Protein AF-A0A925JDR3-F1 (afdb_monomer_lite)

Sequence (86 aa):
MRPRDLAEFAGQQHLVGEGRILRRLIEGAGTLPSLILWGAPGTGKTTLARLLAERSGARFVPLSAVFSGVKEARAAISEAREMRRT

pLDDT: mean 88.14, std 6.61, range [59.44, 95.75]

Radius of gyration: 14.38 Å; chains: 1; bounding box: 32×36×30 Å

Secondary structure (DSSP, 8-state):
---SSSTT--S-HHHHSTT-HHHHHHHSS-PPPP-----STTSSHHHHHHHHHHHTTPPP----TTT--HHHHHHHHHHHHHHTT-

Structure (mmCIF, N/CA/C/O backbone):
data_AF-A0A925JDR3-F1
#
_entry.id   AF-A0A925JDR3-F1
#
loop_
_atom_site.group_PDB
_atom_site.id
_atom_site.type_symbol
_atom_site.label_atom_id
_atom_site.label_alt_id
_atom_site.label_comp_id
_atom_site.label_asym_id
_atom_site.label_entity_id
_atom_site.label_seq_id
_atom_site.pdbx_PDB_ins_code
_atom_site.Cartn_x
_atom_site.Cartn_y
_atom_site.Cartn_z
_atom_site.occupancy
_atom_site.B_iso_or_equiv
_atom_site.auth_seq_id
_atom_site.auth_comp_id
_atom_site.auth_asym_id
_atom_site.auth_atom_id
_atom_site.pdbx_PDB_model_num
ATOM 1 N N . MET A 1 1 ? -9.476 -1.763 -16.051 1.00 76.62 1 MET A N 1
ATOM 2 C CA . MET A 1 1 ? -9.947 -0.717 -15.111 1.00 76.62 1 MET A CA 1
ATOM 3 C C . MET A 1 1 ? -9.469 -1.086 -13.706 1.00 76.62 1 MET A C 1
ATOM 5 O O . MET A 1 1 ? -9.368 -2.279 -13.444 1.00 76.62 1 MET A O 1
ATOM 9 N N . ARG A 1 2 ? -9.103 -0.128 -12.836 1.00 87.00 2 ARG A N 1
ATOM 10 C CA . ARG A 1 2 ? -8.764 -0.444 -11.432 1.00 87.00 2 ARG A CA 1
ATOM 11 C C . ARG A 1 2 ? -10.057 -0.506 -10.600 1.00 87.00 2 ARG A C 1
ATOM 13 O O . ARG A 1 2 ? -10.854 0.416 -10.743 1.0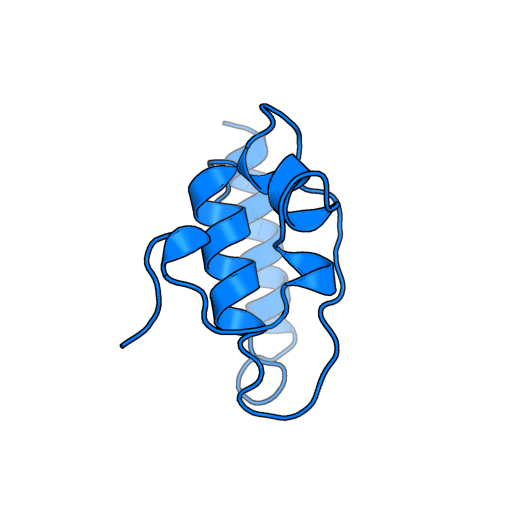0 87.00 2 ARG A O 1
ATOM 20 N N . PRO A 1 3 ? -10.248 -1.528 -9.750 1.00 90.56 3 PRO A N 1
ATOM 21 C CA . PRO A 1 3 ? -11.427 -1.653 -8.898 1.00 90.56 3 PRO A CA 1
ATOM 22 C C . PRO A 1 3 ? -11.527 -0.504 -7.893 1.00 90.56 3 PRO A C 1
ATOM 24 O O . PRO A 1 3 ? -10.500 0.009 -7.428 1.00 90.56 3 PRO A O 1
ATOM 27 N N . ARG A 1 4 ? -12.763 -0.113 -7.580 1.00 88.19 4 ARG A N 1
ATOM 28 C CA . ARG A 1 4 ? -13.152 0.949 -6.635 1.00 88.19 4 ARG A CA 1
ATOM 29 C C . ARG A 1 4 ? -13.450 0.418 -5.236 1.00 88.19 4 ARG A C 1
ATOM 31 O O . ARG A 1 4 ? -13.376 1.166 -4.269 1.00 88.19 4 ARG A O 1
ATOM 38 N N . ASP A 1 5 ? -13.734 -0.872 -5.123 1.00 86.19 5 ASP A N 1
ATOM 39 C CA . ASP A 1 5 ? -13.903 -1.574 -3.859 1.00 86.19 5 ASP A CA 1
ATOM 40 C C . ASP A 1 5 ? -13.424 -3.032 -3.962 1.00 86.19 5 ASP A C 1
ATOM 42 O O . ASP A 1 5 ? -12.952 -3.483 -5.007 1.00 86.19 5 ASP A O 1
ATOM 46 N N . LEU A 1 6 ? -13.501 -3.768 -2.849 1.00 84.62 6 LEU A N 1
ATOM 47 C CA . LEU A 1 6 ? -13.126 -5.182 -2.815 1.00 84.62 6 LEU A CA 1
ATOM 48 C C . LEU A 1 6 ? -14.066 -6.090 -3.615 1.00 84.62 6 LEU A C 1
ATOM 50 O O . LEU A 1 6 ? -13.632 -7.168 -4.009 1.00 84.62 6 LEU A O 1
ATOM 54 N N . ALA A 1 7 ? -15.326 -5.704 -3.834 1.00 84.50 7 ALA A N 1
ATOM 55 C CA . ALA A 1 7 ? -16.266 -6.516 -4.605 1.00 84.50 7 ALA A CA 1
ATOM 56 C C . ALA A 1 7 ? -15.889 -6.527 -6.095 1.00 84.50 7 ALA A C 1
ATOM 58 O O . ALA A 1 7 ? -16.064 -7.537 -6.772 1.00 84.50 7 ALA A O 1
ATOM 59 N N . GLU A 1 8 ? -15.292 -5.438 -6.584 1.00 89.19 8 GLU A N 1
ATOM 60 C CA . GLU A 1 8 ? -14.722 -5.345 -7.932 1.00 89.19 8 GLU A CA 1
ATOM 61 C C . GLU A 1 8 ? -13.322 -5.990 -8.054 1.00 89.19 8 GLU A C 1
ATOM 63 O O . GLU A 1 8 ? -12.779 -6.102 -9.159 1.00 89.19 8 GLU A O 1
ATOM 68 N N . PHE A 1 9 ? -12.692 -6.395 -6.944 1.00 89.19 9 PHE A N 1
ATOM 69 C CA . PHE A 1 9 ? -11.346 -6.967 -6.965 1.00 89.19 9 PHE A CA 1
ATOM 70 C C . PHE A 1 9 ? -11.375 -8.425 -7.443 1.00 89.19 9 PHE A C 1
ATOM 72 O O . PHE A 1 9 ? -11.788 -9.338 -6.730 1.00 89.19 9 PHE A O 1
ATOM 79 N N . ALA A 1 10 ? -10.901 -8.655 -8.668 1.00 88.81 10 ALA A N 1
ATOM 80 C CA . ALA A 1 10 ? -10.888 -9.981 -9.271 1.00 88.81 10 ALA A CA 1
ATOM 81 C C . ALA A 1 10 ? -9.810 -10.897 -8.658 1.00 88.81 10 ALA A C 1
ATOM 83 O O . ALA A 1 10 ? -8.619 -10.578 -8.646 1.00 88.81 10 ALA A O 1
ATOM 84 N N . GLY A 1 11 ? -10.230 -12.089 -8.223 1.00 87.00 11 GLY A N 1
ATOM 85 C CA . GLY A 1 11 ? -9.347 -13.126 -7.685 1.00 87.00 11 GLY A CA 1
ATOM 86 C C . GLY A 1 11 ? -8.959 -12.916 -6.217 1.00 87.00 11 GLY A C 1
ATOM 87 O O . GLY A 1 11 ? -9.568 -12.136 -5.496 1.00 87.00 11 GLY A O 1
ATOM 88 N N . GLN A 1 12 ? -7.951 -13.662 -5.750 1.00 86.94 12 GLN A N 1
ATOM 89 C CA . GLN A 1 12 ? -7.406 -13.556 -4.385 1.00 86.94 12 GLN A CA 1
ATOM 90 C C . GLN A 1 12 ? -8.438 -13.749 -3.252 1.00 86.94 12 GLN A C 1
ATOM 92 O O . GLN A 1 12 ? -8.281 -13.190 -2.169 1.00 86.94 12 GLN A O 1
ATOM 97 N N . GLN A 1 13 ? -9.47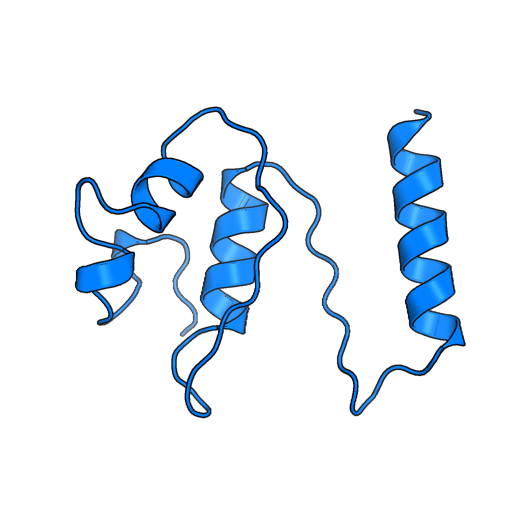6 -14.573 -3.451 1.00 88.75 13 GLN A N 1
ATOM 98 C CA . GLN A 1 13 ? -10.541 -14.806 -2.453 1.00 88.75 13 GLN A CA 1
ATOM 99 C C . GLN A 1 13 ? -10.021 -15.314 -1.097 1.00 88.75 13 GLN A C 1
ATOM 101 O O . GLN A 1 13 ? -10.611 -15.060 -0.051 1.00 88.75 13 GLN A O 1
ATOM 106 N N . HIS A 1 14 ? -8.870 -15.982 -1.081 1.00 86.88 14 HIS A N 1
ATOM 107 C CA . HIS A 1 14 ? -8.203 -16.384 0.157 1.00 86.88 14 HIS A CA 1
ATOM 108 C C . HIS A 1 14 ? -7.682 -15.192 0.988 1.00 86.88 14 HIS A C 1
ATOM 110 O O . HIS A 1 14 ? -7.498 -15.334 2.194 1.00 86.88 14 HIS A O 1
ATOM 116 N N . LEU A 1 15 ? -7.494 -14.017 0.375 1.00 87.06 15 LEU A N 1
ATOM 117 C CA . LEU A 1 15 ? -7.075 -12.772 1.026 1.00 87.06 15 LEU A CA 1
ATOM 118 C C . LEU A 1 15 ? -8.231 -11.787 1.241 1.00 87.06 15 LEU A C 1
ATOM 120 O O . LEU A 1 15 ? -8.303 -11.171 2.304 1.00 87.06 15 LEU A O 1
ATOM 124 N N . VAL A 1 16 ? -9.106 -11.622 0.240 1.00 88.06 16 VAL A N 1
ATOM 125 C CA . VAL A 1 16 ? -10.167 -10.588 0.222 1.00 88.06 16 VAL A CA 1
ATOM 126 C C . VAL A 1 16 ? -11.583 -11.134 0.407 1.00 88.06 16 VAL A C 1
ATOM 128 O O . VAL A 1 16 ? -12.536 -10.357 0.436 1.00 88.06 16 VAL A O 1
ATOM 131 N N . GLY A 1 17 ? -11.728 -12.454 0.522 1.00 87.62 17 GLY A N 1
ATOM 132 C CA . GLY A 1 17 ? -13.012 -13.094 0.776 1.00 87.62 17 GLY A CA 1
ATOM 133 C C . GLY A 1 17 ? -13.579 -12.742 2.149 1.00 87.62 17 GLY A C 1
ATOM 134 O O . GLY A 1 17 ? -12.915 -12.142 3.001 1.00 87.62 17 GLY A O 1
ATOM 135 N N . GLU A 1 18 ? -14.827 -13.135 2.371 1.00 87.31 18 GLU A N 1
ATOM 136 C CA . GLU A 1 18 ? -15.527 -12.885 3.626 1.00 87.31 18 GLU A CA 1
ATOM 137 C C . GLU A 1 18 ? -14.748 -13.432 4.835 1.00 87.31 18 GLU A C 1
ATOM 139 O O . GLU A 1 18 ? -14.140 -14.506 4.793 1.00 87.31 18 GLU A O 1
ATOM 144 N N . GLY A 1 19 ? -14.701 -12.646 5.913 1.00 85.62 19 GLY A N 1
ATOM 145 C CA . GLY A 1 19 ? -14.002 -13.013 7.146 1.00 85.62 19 GLY A CA 1
ATOM 146 C C . GLY A 1 19 ? -12.470 -13.056 7.051 1.00 85.62 19 GLY A C 1
ATOM 147 O O . GLY A 1 19 ? -11.820 -13.357 8.055 1.00 85.62 19 GLY A O 1
ATOM 148 N N . ARG A 1 20 ? -11.868 -12.749 5.894 1.00 89.31 20 ARG A N 1
ATOM 149 C CA . ARG A 1 20 ? -10.406 -12.686 5.730 1.00 89.31 20 ARG A CA 1
ATOM 150 C C . ARG A 1 20 ? -9.832 -11.379 6.262 1.00 89.31 20 ARG A C 1
ATOM 152 O O . ARG A 1 20 ? -10.528 -10.374 6.385 1.00 89.31 20 ARG A O 1
ATOM 159 N N . ILE A 1 21 ? -8.536 -11.395 6.573 1.00 84.69 21 ILE A N 1
ATOM 160 C CA . ILE A 1 21 ? -7.862 -10.278 7.246 1.00 84.69 21 ILE A CA 1
ATOM 161 C C . ILE A 1 21 ? -7.977 -8.965 6.466 1.00 84.69 21 ILE A C 1
ATOM 163 O O . ILE A 1 21 ? -8.332 -7.951 7.054 1.00 84.69 21 ILE A O 1
ATOM 167 N N . LEU A 1 22 ? -7.761 -8.974 5.146 1.00 86.38 22 LEU A N 1
ATOM 168 C CA . LEU A 1 22 ? -7.828 -7.743 4.353 1.00 86.38 22 LEU A CA 1
ATOM 169 C C . LEU A 1 22 ? -9.255 -7.217 4.222 1.00 86.38 22 LEU A C 1
ATOM 171 O O . LEU A 1 22 ? -9.458 -6.007 4.226 1.00 86.38 22 LEU A O 1
ATOM 175 N N . ARG A 1 23 ? -10.237 -8.121 4.147 1.00 87.50 23 ARG A N 1
ATOM 176 C CA . ARG A 1 23 ? -11.654 -7.758 4.162 1.00 87.50 23 ARG A CA 1
ATOM 177 C C . ARG A 1 23 ? -12.020 -7.077 5.479 1.00 87.50 23 ARG A C 1
ATOM 179 O O . ARG A 1 23 ? -12.543 -5.971 5.460 1.00 87.50 23 ARG A O 1
ATOM 186 N N . ARG A 1 24 ? -11.628 -7.667 6.612 1.00 85.50 24 ARG A N 1
ATOM 187 C CA . ARG A 1 24 ? -11.841 -7.088 7.949 1.00 85.50 24 ARG A CA 1
ATOM 188 C C . ARG A 1 24 ? -11.137 -5.746 8.146 1.00 85.50 24 ARG A C 1
ATOM 190 O O . ARG A 1 24 ? -11.695 -4.885 8.807 1.00 85.50 24 ARG A O 1
ATOM 197 N N . LEU A 1 25 ? -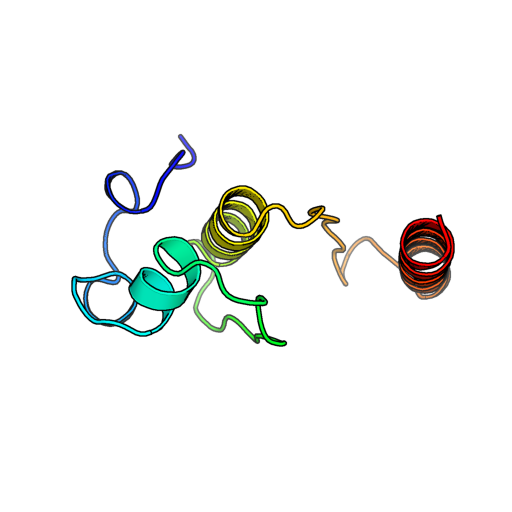9.942 -5.554 7.582 1.00 84.44 25 LEU A N 1
ATOM 198 C CA . LEU A 1 25 ? -9.239 -4.264 7.633 1.00 84.44 25 LEU A CA 1
ATOM 199 C C . LEU A 1 25 ? -9.948 -3.170 6.825 1.00 84.44 25 LEU A C 1
ATOM 201 O O . LEU A 1 25 ? -9.823 -2.000 7.159 1.00 84.44 25 LEU A O 1
ATOM 205 N N . ILE A 1 26 ? -10.663 -3.547 5.762 1.00 80.94 26 ILE A N 1
ATOM 206 C CA . ILE A 1 26 ? -11.408 -2.618 4.905 1.00 80.94 26 ILE A CA 1
ATOM 207 C C . ILE A 1 26 ? -12.805 -2.323 5.456 1.00 80.94 26 ILE A C 1
ATOM 209 O O . ILE A 1 26 ? -13.282 -1.199 5.337 1.00 80.94 26 ILE A O 1
ATOM 213 N N . GLU A 1 27 ? -13.472 -3.328 6.019 1.00 80.12 27 GLU A N 1
ATOM 214 C CA . GLU A 1 27 ? -14.832 -3.206 6.558 1.00 80.12 27 GLU A CA 1
ATOM 215 C C . GLU A 1 27 ? -14.853 -2.733 8.019 1.00 80.12 27 GLU A C 1
ATOM 217 O O . GLU A 1 27 ? -15.841 -2.156 8.468 1.00 80.12 27 GLU A O 1
ATOM 222 N N . GLY A 1 28 ? -13.785 -2.986 8.776 1.00 72.69 28 GLY A N 1
ATOM 223 C CA . GLY A 1 28 ? -13.671 -2.601 10.178 1.00 72.69 28 GLY A CA 1
ATOM 224 C C . GLY A 1 28 ? -13.252 -1.141 10.360 1.00 72.69 28 GLY A C 1
ATOM 225 O O . GLY A 1 28 ? -12.393 -0.634 9.646 1.00 72.69 28 GLY A O 1
ATOM 226 N N . ALA A 1 29 ? -13.802 -0.483 11.385 1.00 59.44 29 ALA A N 1
ATOM 227 C CA . ALA A 1 29 ? -13.430 0.868 11.821 1.00 59.44 29 ALA A CA 1
ATOM 228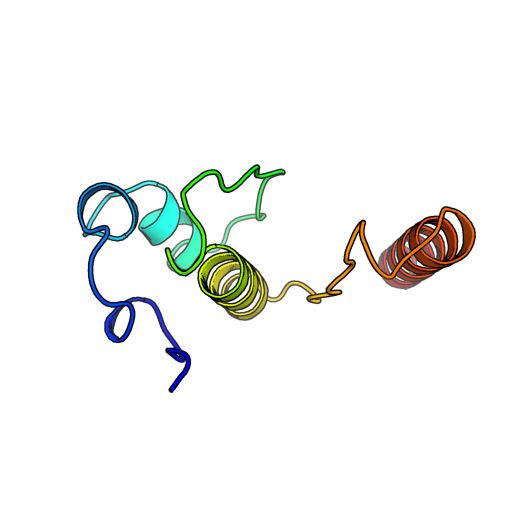 C C . ALA A 1 29 ? -12.093 0.883 12.601 1.00 59.44 29 ALA A C 1
ATOM 230 O O . ALA A 1 29 ? -12.030 1.324 13.748 1.00 59.44 29 ALA A O 1
ATOM 231 N N . GLY A 1 30 ? -11.035 0.327 12.006 1.00 63.88 30 GLY A N 1
ATOM 232 C CA . GLY A 1 30 ? -9.731 0.138 12.644 1.00 63.88 30 GLY A CA 1
ATOM 233 C C . GLY A 1 30 ? -8.596 0.917 11.982 1.00 63.88 30 GLY A C 1
ATOM 234 O O . GLY A 1 30 ? -8.677 1.347 10.834 1.00 63.88 30 GLY A O 1
ATOM 235 N N . THR A 1 31 ? -7.495 1.067 12.712 1.00 74.25 31 THR A N 1
ATOM 236 C CA . THR A 1 31 ? -6.228 1.578 12.185 1.00 74.25 31 THR A CA 1
ATOM 237 C C . THR A 1 31 ? -5.600 0.574 11.218 1.00 74.25 31 THR A C 1
ATOM 239 O O . THR A 1 31 ? -5.447 -0.605 11.535 1.00 74.25 31 THR A O 1
ATOM 242 N N . LEU A 1 32 ? -5.193 1.047 10.038 1.00 85.50 32 LEU A N 1
ATOM 243 C CA . LEU A 1 32 ? -4.452 0.243 9.068 1.00 85.50 32 LEU A CA 1
ATOM 244 C C . LEU A 1 32 ? -3.036 -0.046 9.615 1.00 85.50 32 LEU A C 1
ATOM 246 O O . LEU A 1 32 ? -2.282 0.904 9.843 1.00 85.50 32 LEU A O 1
ATOM 250 N N . PRO A 1 33 ? -2.647 -1.316 9.845 1.00 87.62 33 PRO A N 1
ATOM 251 C CA . PRO A 1 33 ? -1.304 -1.639 10.316 1.00 87.62 33 PRO A CA 1
ATOM 252 C C . PRO A 1 33 ? -0.263 -1.455 9.203 1.00 87.62 33 PRO A C 1
ATOM 254 O O . PRO A 1 33 ? -0.594 -1.327 8.023 1.00 87.62 33 PRO A O 1
ATOM 257 N N . SER A 1 34 ? 1.020 -1.509 9.564 1.00 90.06 34 SER A N 1
ATOM 258 C CA . SER A 1 34 ? 2.099 -1.641 8.579 1.00 90.06 34 SER A CA 1
ATOM 259 C C . SER A 1 34 ? 1.975 -2.972 7.835 1.00 90.06 34 SER A C 1
ATOM 261 O O . SER A 1 34 ? 1.857 -4.027 8.458 1.00 90.06 34 SER A O 1
ATOM 263 N N . LEU A 1 35 ? 2.017 -2.930 6.502 1.00 90.81 35 LEU A N 1
ATOM 264 C CA . LEU A 1 35 ? 1.778 -4.088 5.640 1.00 90.81 35 LEU A CA 1
ATOM 265 C C . LEU A 1 35 ? 2.833 -4.184 4.536 1.00 90.81 35 LEU A C 1
ATOM 267 O O . LEU A 1 35 ? 3.222 -3.180 3.942 1.00 90.81 35 LEU A O 1
ATOM 271 N N . ILE A 1 36 ? 3.228 -5.415 4.209 1.00 93.19 36 ILE A N 1
ATOM 272 C CA . ILE A 1 36 ? 3.994 -5.738 3.003 1.00 93.19 36 ILE A CA 1
ATOM 273 C C . ILE A 1 36 ? 3.106 -6.609 2.117 1.00 93.19 36 ILE A C 1
ATOM 275 O O . ILE A 1 36 ? 2.711 -7.706 2.505 1.00 93.19 36 ILE A O 1
ATOM 279 N N . LEU A 1 37 ? 2.789 -6.123 0.916 1.00 92.44 37 LEU A N 1
ATOM 280 C CA . LEU A 1 37 ? 2.056 -6.889 -0.091 1.00 92.44 37 LEU A CA 1
ATOM 281 C C . LEU A 1 37 ? 3.056 -7.529 -1.057 1.00 92.44 37 LEU A C 1
ATOM 283 O O . LEU A 1 37 ? 3.750 -6.820 -1.786 1.00 92.44 37 LEU A O 1
ATOM 287 N N . TRP A 1 38 ? 3.110 -8.859 -1.095 1.00 93.38 38 TRP A N 1
ATOM 288 C CA . TRP A 1 38 ? 4.055 -9.611 -1.924 1.00 93.38 38 TRP A CA 1
ATOM 289 C C . TRP A 1 38 ? 3.335 -10.475 -2.964 1.00 93.38 38 TRP A C 1
ATOM 291 O O . TRP A 1 38 ? 2.287 -11.055 -2.701 1.00 93.38 38 TRP A O 1
ATOM 301 N N . GLY A 1 39 ? 3.879 -10.520 -4.180 1.00 92.12 39 GLY A N 1
ATOM 302 C CA . GLY A 1 39 ? 3.350 -11.312 -5.288 1.00 92.12 39 GLY A CA 1
ATOM 303 C C . GLY A 1 39 ? 3.888 -10.853 -6.641 1.00 92.12 39 GLY A C 1
ATOM 304 O O . GLY A 1 39 ? 4.446 -9.755 -6.756 1.00 92.12 39 GLY A O 1
ATOM 305 N N . ALA A 1 40 ? 3.684 -11.676 -7.671 1.00 93.56 40 ALA A N 1
ATOM 306 C CA . ALA A 1 40 ? 4.127 -11.431 -9.045 1.00 93.56 40 ALA A CA 1
ATOM 307 C C . ALA A 1 40 ? 3.633 -10.079 -9.621 1.00 93.56 40 ALA A C 1
ATOM 309 O O . ALA A 1 40 ? 2.692 -9.474 -9.092 1.00 93.56 40 ALA A O 1
ATOM 310 N N . PRO A 1 41 ? 4.250 -9.545 -10.689 1.00 92.06 41 PRO A N 1
ATOM 311 C CA . PRO A 1 41 ? 3.750 -8.352 -11.372 1.00 92.06 41 PRO A CA 1
ATOM 312 C C . PRO A 1 41 ? 2.276 -8.516 -11.776 1.00 92.06 41 PRO A C 1
ATOM 314 O O . PRO A 1 41 ? 1.841 -9.604 -12.129 1.00 92.06 41 PRO A O 1
ATOM 317 N N . GLY A 1 42 ? 1.483 -7.447 -11.681 1.00 90.12 42 GLY A N 1
ATOM 318 C CA . GLY A 1 42 ? 0.070 -7.484 -12.086 1.00 90.12 42 GLY A CA 1
ATOM 319 C C . GLY A 1 42 ? -0.915 -8.116 -11.091 1.00 90.12 42 GLY A C 1
ATOM 320 O O . GLY A 1 42 ? -2.114 -7.968 -11.287 1.00 90.12 42 GLY A O 1
ATOM 321 N N . THR A 1 43 ? -0.477 -8.705 -9.970 1.00 92.12 43 THR A N 1
ATOM 322 C CA . THR A 1 43 ? -1.385 -9.334 -8.975 1.00 92.12 43 THR A CA 1
ATOM 323 C C . THR A 1 43 ? -2.241 -8.363 -8.146 1.00 92.12 43 THR A C 1
ATOM 325 O O . THR A 1 43 ? -2.907 -8.773 -7.201 1.00 92.12 43 THR A O 1
ATOM 328 N N . GLY A 1 44 ? -2.213 -7.064 -8.455 1.00 92.00 44 GLY A N 1
ATOM 329 C CA . GLY A 1 44 ? -3.073 -6.074 -7.802 1.00 92.00 44 GLY A CA 1
ATOM 330 C C . GLY A 1 44 ? -2.524 -5.434 -6.521 1.00 92.00 44 GLY A C 1
ATOM 331 O O . GLY A 1 44 ? -3.247 -4.661 -5.908 1.00 92.00 44 GLY A O 1
ATOM 332 N N . LYS A 1 45 ? -1.256 -5.648 -6.139 1.00 94.25 45 LYS A N 1
ATOM 333 C CA . LYS A 1 45 ? -0.635 -5.077 -4.914 1.00 94.25 45 LYS A CA 1
ATOM 334 C C . LYS A 1 45 ? -0.902 -3.577 -4.712 1.00 94.25 45 LYS A C 1
ATOM 336 O O . LYS A 1 45 ? -1.463 -3.170 -3.704 1.00 94.25 45 LYS A O 1
ATOM 341 N N . THR A 1 46 ? -0.551 -2.749 -5.697 1.00 93.06 46 THR A N 1
ATOM 342 C CA . THR A 1 46 ? -0.752 -1.290 -5.625 1.00 93.06 46 THR A CA 1
ATOM 343 C C . THR A 1 46 ? -2.231 -0.914 -5.580 1.00 93.06 46 THR A C 1
ATOM 345 O O . THR A 1 46 ? -2.609 0.058 -4.938 1.00 93.06 46 THR A O 1
ATOM 348 N N . THR A 1 47 ? -3.076 -1.694 -6.255 1.00 93.56 47 THR A N 1
ATOM 349 C CA . THR A 1 47 ? -4.526 -1.479 -6.249 1.00 93.56 47 THR A CA 1
ATOM 350 C C . THR A 1 47 ? -5.104 -1.775 -4.868 1.00 93.56 47 THR A C 1
ATOM 352 O O . THR A 1 47 ? -5.867 -0.973 -4.348 1.00 93.56 47 THR A O 1
ATOM 355 N N . LEU A 1 48 ? -4.685 -2.876 -4.250 1.00 92.12 48 LEU A N 1
ATOM 356 C CA . LEU A 1 48 ? -5.104 -3.272 -2.913 1.00 92.12 48 LEU A CA 1
ATOM 357 C C . LEU A 1 48 ? -4.639 -2.265 -1.850 1.00 92.12 48 LEU A C 1
ATOM 359 O O . LEU A 1 48 ? -5.434 -1.874 -1.005 1.00 92.12 48 LEU A O 1
ATOM 363 N N . ALA A 1 49 ? -3.394 -1.780 -1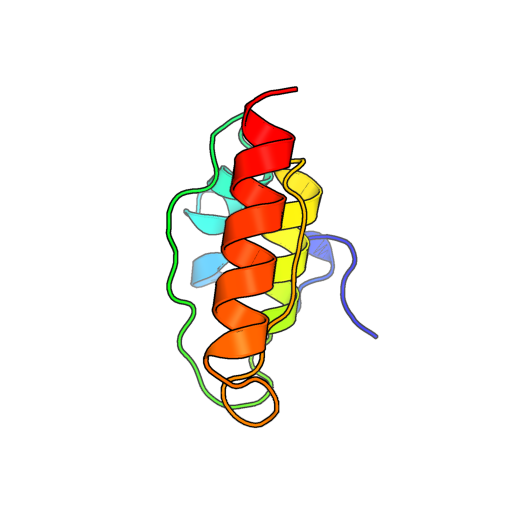.934 1.00 92.44 49 ALA A N 1
ATOM 364 C CA . ALA A 1 49 ? -2.891 -0.725 -1.049 1.00 92.44 49 ALA A CA 1
ATOM 365 C C . ALA A 1 49 ? -3.717 0.571 -1.151 1.00 92.44 49 ALA A C 1
ATOM 367 O O . ALA A 1 49 ? -4.026 1.185 -0.132 1.00 92.44 49 ALA A O 1
ATOM 368 N N . ARG A 1 50 ? -4.116 0.959 -2.371 1.00 92.00 50 ARG A N 1
ATOM 369 C CA . ARG A 1 50 ? -4.985 2.122 -2.598 1.00 92.00 50 ARG A CA 1
ATOM 370 C C . ARG A 1 50 ? -6.364 1.928 -1.966 1.00 92.00 50 ARG A C 1
ATOM 372 O O . ARG A 1 50 ? -6.824 2.809 -1.252 1.00 92.00 50 ARG A O 1
ATOM 379 N N . LEU A 1 51 ? -6.995 0.775 -2.202 1.00 90.88 51 LEU A N 1
ATOM 380 C CA . LEU A 1 51 ? -8.312 0.456 -1.639 1.00 90.88 51 LEU A CA 1
ATOM 381 C C . LEU A 1 51 ? -8.293 0.439 -0.107 1.00 90.88 51 LEU A C 1
ATOM 383 O O . LEU A 1 51 ? -9.217 0.953 0.514 1.00 90.88 51 LEU A O 1
ATOM 387 N N . LEU A 1 52 ? -7.237 -0.117 0.496 1.00 90.19 52 LEU A N 1
ATOM 388 C CA . LEU A 1 52 ? -7.043 -0.116 1.947 1.00 90.19 52 LEU A CA 1
ATOM 389 C C . LEU A 1 52 ? -6.977 1.310 2.500 1.00 90.19 52 LEU A C 1
ATOM 391 O O . LEU A 1 52 ? -7.701 1.623 3.438 1.00 90.19 52 LEU A O 1
ATOM 395 N N . ALA A 1 53 ? -6.156 2.173 1.895 1.00 90.50 53 ALA A N 1
ATOM 396 C CA . ALA A 1 53 ? -6.009 3.556 2.339 1.00 90.50 53 ALA A CA 1
ATOM 397 C C . ALA A 1 53 ? -7.314 4.356 2.198 1.00 90.50 53 ALA A C 1
ATOM 399 O O . ALA A 1 53 ? -7.729 5.017 3.147 1.00 90.50 53 ALA A O 1
ATOM 400 N N . GLU A 1 54 ? -7.995 4.251 1.051 1.00 88.50 54 GLU A N 1
ATOM 401 C CA . GLU A 1 54 ? -9.272 4.939 0.809 1.00 88.50 54 GLU A CA 1
ATOM 402 C C . GLU A 1 54 ? -10.347 4.518 1.817 1.00 88.50 54 GLU A C 1
ATOM 404 O O . GLU A 1 54 ? -11.084 5.358 2.329 1.00 88.50 54 GLU A O 1
ATOM 409 N N . ARG A 1 55 ? -10.421 3.223 2.138 1.00 86.25 55 ARG A N 1
ATOM 410 C CA . ARG A 1 55 ? -11.433 2.684 3.054 1.00 86.25 55 ARG A CA 1
ATOM 411 C C . ARG A 1 55 ? -11.128 2.960 4.522 1.00 86.25 55 ARG A C 1
ATOM 413 O O . ARG A 1 55 ? -12.060 3.201 5.279 1.00 86.25 55 ARG A O 1
ATOM 420 N N . SER A 1 56 ? -9.855 3.005 4.910 1.00 85.00 56 SER A N 1
ATOM 421 C CA . SER A 1 56 ? -9.453 3.376 6.271 1.00 85.00 56 SER A CA 1
ATOM 422 C C . SER A 1 56 ? -9.412 4.894 6.503 1.00 85.00 56 SER A C 1
ATOM 424 O O . SER A 1 56 ? -8.956 5.329 7.558 1.00 85.00 56 SER A O 1
ATOM 426 N N . GLY A 1 57 ? -9.785 5.713 5.509 1.00 85.75 57 GLY A N 1
ATOM 427 C CA . GLY A 1 57 ? -9.668 7.175 5.574 1.00 85.75 57 GLY A CA 1
ATOM 428 C C . GLY A 1 57 ? -8.220 7.679 5.648 1.00 85.75 57 GLY A C 1
ATOM 429 O O . GLY A 1 57 ? -7.976 8.803 6.080 1.00 85.75 57 GLY A O 1
ATOM 430 N N . ALA A 1 58 ? -7.245 6.855 5.257 1.00 87.31 58 ALA A N 1
ATOM 431 C CA . ALA A 1 58 ? -5.838 7.225 5.263 1.00 87.31 58 ALA A CA 1
ATOM 432 C C . ALA A 1 58 ? -5.448 7.936 3.961 1.00 87.31 58 ALA A C 1
ATOM 434 O O . ALA A 1 58 ? -5.939 7.632 2.873 1.00 87.31 58 ALA A O 1
ATOM 435 N N . ARG A 1 59 ? -4.482 8.852 4.053 1.00 89.31 59 ARG A N 1
ATOM 436 C CA . ARG A 1 59 ? -3.874 9.465 2.871 1.00 89.31 59 ARG A CA 1
ATOM 437 C C . ARG A 1 59 ? -2.969 8.457 2.162 1.00 89.31 59 ARG A C 1
ATOM 439 O O . ARG A 1 59 ? -2.074 7.876 2.771 1.00 89.31 59 ARG A O 1
ATOM 446 N N . PHE A 1 60 ? -3.163 8.295 0.856 1.00 91.75 60 PHE A N 1
ATOM 447 C CA . PHE A 1 60 ? -2.324 7.438 0.022 1.00 91.75 60 PHE A CA 1
ATOM 448 C C . PHE A 1 60 ? -1.222 8.249 -0.673 1.00 91.75 60 PHE A C 1
ATOM 450 O O . PHE A 1 60 ? -1.516 9.161 -1.443 1.00 91.75 60 PHE A O 1
ATOM 457 N N . VAL A 1 61 ? 0.046 7.896 -0.436 1.00 92.81 61 VAL A N 1
ATOM 458 C CA . VAL A 1 61 ? 1.213 8.507 -1.096 1.00 92.81 61 VAL A CA 1
ATOM 459 C C . VAL A 1 61 ? 2.015 7.411 -1.809 1.00 92.81 61 VAL A C 1
ATOM 461 O O . VAL A 1 61 ? 2.699 6.628 -1.147 1.00 92.81 61 VAL A O 1
ATOM 464 N N . PRO A 1 62 ? 1.930 7.296 -3.147 1.00 91.81 62 PRO A N 1
ATOM 465 C CA . PRO A 1 62 ? 2.695 6.302 -3.887 1.00 91.81 62 PRO A CA 1
ATOM 466 C C . PRO A 1 62 ? 4.159 6.733 -4.033 1.00 91.81 62 PRO A C 1
ATOM 468 O O . PRO A 1 62 ? 4.454 7.767 -4.626 1.00 91.81 62 PRO A O 1
ATOM 471 N N . LEU A 1 63 ? 5.078 5.895 -3.555 1.00 91.94 63 LEU A N 1
ATOM 472 C CA . LEU A 1 63 ? 6.520 6.024 -3.779 1.00 91.94 63 LEU A CA 1
ATOM 473 C C . LEU A 1 63 ? 7.029 4.783 -4.515 1.00 91.94 63 LEU A C 1
ATOM 475 O O . LEU A 1 63 ? 6.617 3.662 -4.210 1.00 91.94 63 LEU A O 1
ATOM 479 N N . SER A 1 64 ? 7.922 4.972 -5.484 1.00 88.88 64 SER A N 1
ATOM 480 C CA . SER A 1 64 ? 8.522 3.872 -6.244 1.00 88.88 64 SER A CA 1
ATOM 481 C C . SER A 1 64 ? 10.019 3.858 -6.008 1.00 88.88 64 SER A C 1
ATOM 483 O O . SER A 1 64 ? 10.684 4.822 -6.348 1.00 88.88 64 SER A O 1
ATOM 485 N N . ALA A 1 65 ? 10.577 2.749 -5.526 1.00 85.88 65 ALA A N 1
ATOM 486 C CA . ALA A 1 65 ? 12.028 2.615 -5.355 1.00 85.88 65 ALA A CA 1
ATOM 487 C C . ALA A 1 65 ? 12.824 2.747 -6.674 1.00 85.88 65 ALA A C 1
ATOM 489 O O . ALA A 1 65 ? 14.036 2.915 -6.641 1.00 85.88 65 ALA A O 1
ATOM 490 N N . VAL A 1 66 ? 12.149 2.670 -7.828 1.00 87.75 66 VAL A N 1
ATOM 491 C CA . VAL A 1 66 ? 12.757 2.871 -9.153 1.00 87.75 66 VAL A CA 1
ATOM 492 C C . VAL A 1 66 ? 12.861 4.355 -9.513 1.00 87.75 66 VAL A C 1
ATOM 494 O O . VAL A 1 66 ? 13.823 4.764 -10.152 1.00 87.75 66 VAL A O 1
ATOM 497 N N . PHE A 1 67 ? 11.869 5.161 -9.124 1.00 82.56 67 PHE A N 1
ATOM 498 C CA . PHE A 1 67 ? 11.752 6.568 -9.538 1.00 82.56 67 PHE A CA 1
ATOM 499 C C . PHE A 1 67 ? 11.972 7.563 -8.392 1.00 82.56 67 PHE A C 1
ATOM 501 O O . PHE A 1 67 ? 12.102 8.757 -8.632 1.00 82.56 67 PHE A O 1
ATOM 508 N N . SER A 1 68 ? 11.972 7.092 -7.148 1.00 87.94 68 SER A N 1
ATOM 509 C CA . SER A 1 68 ? 12.054 7.898 -5.934 1.00 87.94 68 SER A CA 1
ATOM 510 C C . SER A 1 68 ? 13.364 7.604 -5.216 1.00 87.94 68 SER A C 1
ATOM 512 O O . SER A 1 68 ? 13.673 6.450 -4.917 1.00 87.94 68 SER A O 1
ATOM 514 N N . GLY A 1 69 ? 14.120 8.656 -4.917 1.00 91.88 69 GLY A N 1
ATOM 515 C CA . GLY A 1 69 ? 15.323 8.582 -4.108 1.00 91.88 69 GLY A CA 1
ATOM 516 C C . GLY A 1 69 ? 15.046 8.838 -2.627 1.00 91.88 69 GLY A C 1
ATOM 517 O O . GLY A 1 69 ? 13.912 8.954 -2.151 1.00 91.88 69 GLY A O 1
ATOM 518 N N . VAL A 1 70 ? 16.136 8.957 -1.867 1.00 93.88 70 VAL A N 1
ATOM 519 C CA . VAL A 1 70 ? 16.090 9.220 -0.420 1.00 93.88 70 VAL A CA 1
ATOM 520 C C . VAL A 1 70 ? 15.433 10.570 -0.110 1.00 93.88 70 VAL A C 1
ATOM 522 O O . VAL A 1 70 ? 14.785 10.714 0.928 1.00 93.88 70 VAL A O 1
ATOM 525 N N . LYS A 1 71 ? 15.584 11.561 -0.995 1.00 93.62 71 LYS A N 1
ATOM 526 C CA . LYS A 1 71 ? 15.028 12.906 -0.809 1.00 93.62 71 LYS A CA 1
ATOM 527 C C . LYS A 1 71 ? 13.500 12.877 -0.822 1.00 93.62 71 LYS A C 1
ATOM 529 O O . LYS A 1 71 ? 12.878 13.406 0.097 1.00 93.62 71 LYS A O 1
ATOM 534 N N . GLU A 1 72 ? 12.910 12.220 -1.814 1.00 93.12 72 GLU A N 1
ATOM 535 C CA . GLU A 1 72 ? 11.461 12.095 -1.982 1.00 93.12 72 GLU A CA 1
ATOM 536 C C . GLU A 1 72 ? 10.844 11.312 -0.816 1.00 93.12 72 GLU A C 1
ATOM 538 O O . GLU A 1 72 ? 9.836 11.732 -0.247 1.00 93.12 72 GLU A O 1
ATOM 543 N N . ALA A 1 73 ? 11.495 10.223 -0.392 1.00 92.06 73 ALA A N 1
ATOM 544 C CA . ALA A 1 73 ? 11.051 9.447 0.764 1.00 92.06 73 ALA A CA 1
ATOM 545 C C . ALA A 1 73 ? 11.053 10.281 2.059 1.00 92.06 73 ALA A C 1
ATOM 547 O O . ALA A 1 73 ? 10.089 10.246 2.825 1.00 92.06 73 ALA A O 1
ATOM 548 N N . ARG A 1 74 ? 12.110 11.071 2.300 1.00 94.56 74 ARG A N 1
ATOM 549 C CA . ARG A 1 74 ? 12.186 11.966 3.469 1.00 94.56 74 ARG A CA 1
ATOM 550 C C . ARG A 1 74 ? 11.125 13.063 3.428 1.00 9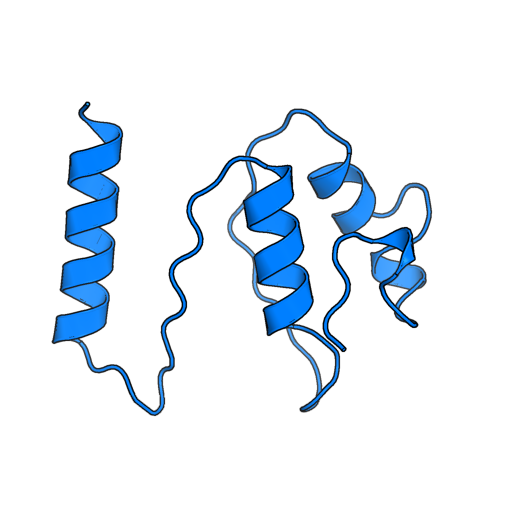4.56 74 ARG A C 1
ATOM 552 O O . ARG A 1 74 ? 10.547 13.358 4.471 1.00 94.56 74 ARG A O 1
ATOM 559 N N . ALA A 1 75 ? 10.856 13.631 2.254 1.00 94.62 75 ALA A N 1
ATOM 560 C CA . ALA A 1 75 ? 9.818 14.644 2.083 1.00 94.62 75 ALA A CA 1
ATOM 561 C C . ALA A 1 75 ? 8.428 14.091 2.439 1.00 94.62 75 ALA A C 1
ATOM 563 O O . ALA A 1 75 ? 7.734 14.691 3.256 1.00 94.62 75 ALA A O 1
ATOM 564 N N . ALA A 1 76 ? 8.074 12.902 1.935 1.00 93.88 76 ALA A N 1
ATOM 565 C CA . ALA A 1 76 ? 6.802 12.248 2.254 1.00 93.88 76 ALA A CA 1
ATOM 566 C C . ALA A 1 76 ? 6.648 11.948 3.759 1.00 93.88 76 ALA A C 1
ATOM 568 O O . ALA A 1 76 ? 5.574 12.130 4.331 1.00 93.88 76 ALA A O 1
ATOM 569 N N . ILE A 1 77 ? 7.729 11.527 4.428 1.00 94.38 77 ILE A N 1
ATOM 570 C CA . ILE A 1 77 ? 7.729 11.306 5.885 1.00 94.38 77 ILE A CA 1
ATOM 571 C C . ILE A 1 77 ? 7.543 12.626 6.648 1.00 94.38 77 ILE A C 1
ATOM 573 O O . ILE A 1 77 ? 6.851 12.645 7.667 1.00 94.38 77 ILE A O 1
ATOM 577 N N . SER A 1 78 ? 8.162 13.717 6.188 1.00 95.75 78 SER A N 1
ATOM 578 C CA . SER A 1 78 ? 8.020 15.039 6.811 1.00 95.75 78 SER A CA 1
ATOM 579 C C . SER A 1 78 ? 6.588 15.557 6.701 1.00 95.75 78 SER A C 1
ATOM 581 O O . SER A 1 78 ? 6.002 15.922 7.717 1.00 95.75 78 SER A O 1
ATOM 583 N N . GLU A 1 79 ? 6.000 15.491 5.504 1.00 94.75 79 GLU A N 1
ATOM 584 C CA . GLU A 1 79 ? 4.605 15.877 5.257 1.00 94.75 79 GLU A CA 1
ATOM 585 C C . GLU A 1 79 ? 3.645 15.076 6.155 1.00 94.75 79 GLU A C 1
ATOM 587 O O . GLU A 1 79 ? 2.786 15.644 6.829 1.00 94.75 79 GLU A O 1
ATOM 592 N N . ALA A 1 80 ? 3.845 13.757 6.262 1.00 93.69 80 ALA A N 1
ATOM 593 C CA . ALA A 1 80 ? 3.034 12.910 7.136 1.00 93.69 80 ALA A CA 1
ATOM 594 C C . ALA A 1 80 ? 3.156 13.286 8.629 1.00 93.69 80 ALA A C 1
ATOM 596 O O . ALA A 1 80 ? 2.189 13.156 9.383 1.00 93.69 80 ALA A O 1
ATOM 597 N N . ARG A 1 81 ? 4.332 13.750 9.078 1.00 94.75 81 ARG A N 1
ATOM 598 C CA . ARG A 1 81 ? 4.538 14.223 10.459 1.00 94.75 81 ARG A CA 1
ATOM 599 C C . ARG A 1 81 ? 3.842 15.551 10.723 1.00 94.75 81 ARG A C 1
ATOM 601 O O . ARG A 1 81 ? 3.304 15.715 11.814 1.00 94.75 81 ARG A O 1
ATOM 608 N N . GLU A 1 82 ? 3.867 16.475 9.769 1.00 95.12 82 GLU A N 1
ATOM 609 C CA . GLU A 1 82 ? 3.184 17.768 9.886 1.00 95.12 82 GLU A CA 1
ATOM 610 C C . GLU A 1 82 ? 1.670 17.579 9.989 1.00 95.12 82 GLU A C 1
ATOM 612 O O . GLU A 1 82 ? 1.066 18.077 10.935 1.00 95.12 82 GLU A O 1
ATOM 617 N N . MET A 1 83 ? 1.089 16.751 9.116 1.00 89.19 83 MET A N 1
ATOM 618 C CA . MET A 1 83 ? -0.349 16.447 9.125 1.00 89.19 83 MET A CA 1
ATOM 619 C C . MET A 1 83 ? -0.838 15.795 10.415 1.00 89.19 83 MET A C 1
ATOM 621 O O . MET A 1 83 ? -1.993 15.951 10.775 1.00 89.19 83 MET A O 1
ATOM 625 N N . ARG A 1 84 ? 0.014 15.035 11.111 1.00 87.31 84 ARG A N 1
ATOM 626 C CA . ARG A 1 84 ? -0.362 14.415 12.390 1.00 87.31 84 ARG A CA 1
ATOM 627 C C . ARG A 1 84 ? -0.412 15.424 13.547 1.00 87.31 84 ARG A C 1
ATOM 629 O O . ARG A 1 84 ? -0.960 15.102 14.597 1.00 87.31 84 ARG A O 1
ATOM 636 N N . ARG A 1 85 ? 0.232 16.590 13.407 1.00 87.38 85 ARG A N 1
ATOM 637 C CA . ARG A 1 85 ? 0.287 17.625 14.457 1.00 87.38 85 ARG A CA 1
ATOM 638 C C . ARG A 1 85 ? -0.898 18.591 14.395 1.00 87.38 85 ARG A C 1
ATOM 640 O O . ARG A 1 85 ? -1.166 19.229 15.407 1.00 87.38 85 ARG A O 1
ATOM 647 N N . THR A 1 86 ? -1.536 18.713 13.232 1.00 63.38 86 THR A N 1
ATOM 648 C CA . THR A 1 86 ? -2.752 19.503 12.972 1.00 63.38 86 THR A CA 1
ATOM 649 C C . THR A 1 86 ? -3.995 18.647 13.116 1.00 63.38 86 THR A C 1
ATOM 651 O O . THR A 1 86 ? -4.975 19.145 13.702 1.00 63.38 86 THR A O 1
#

Foldseek 3Di:
DQDPELVPQPDPCCACNPPHPLVCLLPPQDDDDDDDDDDDPPNCRVSSVVSSCVSNVHDDDDDDPVPDDPVNVVVVVVVVVVVVVD